Protein AF-A0A7C4Q6R9-F1 (afdb_monomer)

Nearest PDB structures (foldseek):
  5ezm-assembly1_A  TM=9.228E-01  e=9.469E-05  Cupriavidus metallidurans CH34
  5f15-assembly1_A  TM=9.243E-01  e=1.044E-04  Cupriavidus metallidurans CH34
  6p2r-assembly1_A  TM=8.416E-01  e=2.932E-02  Saccharomyces cerevisiae W303
  6p25-assembly1_B  TM=8.342E-01  e=4.120E-02  Saccharomyces cerevisiae W303
  8evm-assembly1_A  TM=4.996E-01  e=5.583E+00  synthetic construct

Foldseek 3Di:
DVVVCVVCVLVVVLLVVLLCLQQVCLQVDDQPDPQLVQLLQQLVCCLVVVPQDQGDDPNDGDDPDDRVLSPQLNVLCVVPNRGSCSLLVVLSVLLSVLLSLQLVQQCLVPVDNVSSSVRSVVCVPPPVSSVRSSGSHCVSVVSSVVSVVVSVVSVVVD

Structure (mmCIF, N/CA/C/O backbone):
data_AF-A0A7C4Q6R9-F1
#
_entry.id   AF-A0A7C4Q6R9-F1
#
loop_
_atom_site.group_PDB
_atom_site.id
_atom_site.type_symbol
_atom_site.label_atom_id
_atom_site.label_alt_id
_atom_site.label_comp_id
_atom_site.label_asym_id
_atom_site.label_entity_id
_atom_site.label_seq_id
_atom_site.pdbx_PDB_ins_code
_atom_site.Cartn_x
_atom_site.Cartn_y
_atom_site.Cartn_z
_atom_site.occupancy
_atom_site.B_iso_or_equiv
_atom_site.auth_seq_id
_atom_site.auth_comp_id
_atom_site.auth_asym_id
_atom_site.auth_atom_id
_atom_site.pdbx_PDB_model_num
ATOM 1 N N . MET A 1 1 ? -11.717 23.451 15.121 1.00 63.72 1 MET A N 1
ATOM 2 C CA . MET A 1 1 ? -10.496 22.623 14.948 1.00 63.72 1 MET A CA 1
ATOM 3 C C . MET A 1 1 ? -10.260 21.615 16.085 1.00 63.72 1 MET A C 1
ATOM 5 O O . MET A 1 1 ? -10.213 20.426 15.800 1.00 63.72 1 MET A O 1
ATOM 9 N N . LYS A 1 2 ? -10.196 22.023 17.369 1.00 69.44 2 LYS A N 1
ATOM 10 C CA . LYS A 1 2 ? -9.943 21.105 18.513 1.00 69.44 2 LYS A CA 1
ATOM 11 C C . LYS A 1 2 ? -10.919 19.913 18.622 1.00 69.44 2 LYS A C 1
ATOM 13 O O . LYS A 1 2 ? -10.482 18.796 18.884 1.00 69.44 2 LYS A O 1
ATOM 18 N N . ASN A 1 3 ? -12.212 20.118 18.355 1.00 79.19 3 ASN A N 1
ATOM 19 C CA . ASN A 1 3 ? -13.218 19.042 18.420 1.00 79.19 3 ASN A CA 1
ATOM 20 C C . ASN A 1 3 ? -13.085 18.013 17.286 1.00 79.19 3 ASN A C 1
ATOM 22 O O . ASN A 1 3 ? -13.369 16.837 17.490 1.00 79.19 3 ASN A O 1
ATOM 26 N N . PHE A 1 4 ? -12.606 18.436 16.112 1.00 82.81 4 PHE A N 1
ATOM 27 C CA . PHE A 1 4 ? -12.366 17.541 14.980 1.00 82.81 4 PHE A CA 1
ATOM 28 C C . PHE A 1 4 ? -11.199 16.593 15.275 1.00 82.81 4 PHE A C 1
ATOM 30 O O . PHE A 1 4 ? -11.339 15.380 15.148 1.00 82.81 4 PHE A O 1
ATOM 37 N N . ILE A 1 5 ? -10.082 17.143 15.763 1.00 82.12 5 ILE A N 1
ATOM 38 C CA . ILE A 1 5 ? -8.888 16.363 16.115 1.00 82.12 5 ILE A CA 1
ATOM 39 C C . ILE A 1 5 ? -9.217 15.348 17.213 1.00 82.12 5 ILE A C 1
ATOM 41 O O . ILE A 1 5 ? -8.879 14.180 17.075 1.00 82.12 5 ILE A O 1
ATOM 45 N N . LYS A 1 6 ? -9.951 15.749 18.261 1.00 82.88 6 LYS A N 1
ATOM 46 C CA . LYS A 1 6 ? -10.395 14.809 19.304 1.00 82.88 6 LYS A CA 1
ATOM 47 C C . LYS A 1 6 ? -11.278 13.688 18.746 1.00 82.88 6 LYS A C 1
ATOM 49 O O . LYS A 1 6 ? -11.128 12.541 19.153 1.00 82.88 6 LYS A O 1
ATOM 54 N N . LYS A 1 7 ? -12.173 13.993 17.798 1.00 86.62 7 LYS A N 1
ATOM 55 C CA . LYS A 1 7 ? -13.066 12.994 17.191 1.00 86.62 7 LYS A CA 1
ATOM 56 C C . LYS A 1 7 ? -12.306 11.956 16.362 1.00 86.62 7 LYS A C 1
ATOM 58 O O . LYS A 1 7 ? -12.673 10.785 16.425 1.00 86.62 7 LYS A O 1
ATOM 63 N N . TYR A 1 8 ? -11.284 12.366 15.613 1.00 91.19 8 TYR A N 1
ATOM 64 C CA . TYR A 1 8 ? -10.548 11.498 14.681 1.00 91.19 8 TYR A CA 1
ATOM 65 C C . TYR A 1 8 ? -9.150 11.105 15.163 1.00 91.19 8 TYR A C 1
ATOM 67 O O . TYR A 1 8 ? -8.385 10.526 14.399 1.00 91.19 8 TYR A O 1
ATOM 75 N N . PHE A 1 9 ? -8.826 11.370 16.430 1.00 94.00 9 PHE A N 1
ATOM 76 C CA . PHE A 1 9 ? -7.496 11.159 16.998 1.00 94.00 9 PHE A CA 1
ATOM 77 C C . PHE A 1 9 ? -6.912 9.777 16.664 1.00 94.00 9 PHE A C 1
ATOM 79 O O . PHE A 1 9 ? -5.840 9.699 16.076 1.00 94.00 9 PHE A O 1
ATOM 86 N N . PHE A 1 10 ? -7.650 8.693 16.930 1.00 94.38 10 PHE A N 1
ATOM 87 C CA . PHE A 1 10 ? -7.178 7.332 16.642 1.00 94.38 10 PHE A CA 1
ATOM 88 C C . PHE A 1 10 ? -6.954 7.053 15.150 1.00 94.38 10 PHE A C 1
ATOM 90 O O . PHE A 1 10 ? -5.997 6.368 14.804 1.00 94.38 10 PHE A O 1
ATOM 97 N N . HIS A 1 11 ? -7.789 7.613 14.269 1.00 94.00 11 HIS A N 1
ATOM 98 C CA . HIS A 1 11 ? -7.642 7.445 12.820 1.00 94.00 11 HIS A CA 1
ATOM 99 C C . HIS A 1 11 ? -6.360 8.116 12.333 1.00 94.00 11 HIS A C 1
ATOM 101 O O . HIS A 1 11 ? -5.591 7.528 11.581 1.00 94.00 11 HIS A O 1
ATOM 107 N N . ILE A 1 12 ? -6.120 9.339 12.812 1.00 95.50 12 ILE A N 1
ATOM 108 C CA . ILE A 1 12 ? -4.931 10.127 12.489 1.00 95.50 12 ILE A CA 1
ATOM 109 C C . ILE A 1 12 ? -3.679 9.389 12.971 1.00 95.50 12 ILE A C 1
ATOM 111 O O . ILE A 1 12 ? -2.744 9.200 12.199 1.00 95.50 12 ILE A O 1
ATOM 115 N N . VAL A 1 13 ? -3.679 8.923 14.223 1.00 96.75 13 VAL A N 1
ATOM 116 C CA . VAL A 1 13 ? -2.549 8.188 14.807 1.00 96.75 13 VAL A CA 1
ATOM 117 C C . VAL A 1 13 ? -2.242 6.929 13.998 1.00 96.75 13 VAL A C 1
ATOM 119 O O . VAL A 1 13 ? -1.095 6.729 13.613 1.00 96.75 13 VAL A O 1
ATOM 122 N N . ILE A 1 14 ? -3.248 6.105 13.691 1.00 97.06 14 ILE A N 1
ATOM 123 C CA . ILE A 1 14 ? -3.047 4.877 12.911 1.00 97.06 14 ILE A CA 1
ATOM 124 C C . ILE A 1 14 ? -2.587 5.175 11.487 1.00 97.06 14 ILE A C 1
ATOM 126 O O . ILE A 1 14 ? -1.696 4.488 10.992 1.00 97.06 14 ILE A O 1
ATOM 130 N N . PHE A 1 15 ? -3.137 6.200 10.836 1.00 97.62 15 PHE A N 1
ATOM 131 C CA . PHE A 1 15 ? -2.710 6.601 9.499 1.00 97.62 15 PHE A CA 1
ATOM 132 C C . PHE A 1 15 ? -1.225 6.975 9.472 1.00 97.62 15 PHE A C 1
ATOM 134 O O . PHE A 1 15 ? -0.469 6.425 8.674 1.00 97.62 15 PHE A O 1
ATOM 141 N N . PHE A 1 16 ? -0.786 7.862 10.368 1.00 97.88 16 PHE A N 1
ATOM 142 C CA . PHE A 1 16 ? 0.613 8.286 10.409 1.00 97.88 16 PHE A CA 1
ATOM 143 C C . PHE A 1 16 ? 1.549 7.164 10.861 1.00 97.88 16 PHE A C 1
ATOM 145 O O . PHE A 1 16 ? 2.621 7.008 10.282 1.00 97.88 16 PHE A O 1
ATOM 152 N N . LEU A 1 17 ? 1.142 6.352 11.840 1.00 97.81 17 LEU A N 1
ATOM 153 C CA . LEU A 1 17 ? 1.944 5.231 12.323 1.00 97.81 17 LEU A CA 1
ATOM 154 C C . LEU A 1 17 ? 2.129 4.159 11.241 1.00 97.81 17 LEU A C 1
ATOM 156 O O . LEU A 1 17 ? 3.255 3.750 10.978 1.00 97.81 17 LEU A O 1
ATOM 160 N N . SER A 1 18 ? 1.047 3.735 10.583 1.00 97.81 18 SER A N 1
ATOM 161 C CA . SER A 1 18 ? 1.118 2.768 9.478 1.00 97.81 18 SER A CA 1
ATOM 162 C C . SER A 1 18 ? 1.909 3.315 8.291 1.00 97.81 18 SER A C 1
ATOM 164 O O . SER A 1 18 ? 2.752 2.607 7.750 1.00 97.81 18 SER A O 1
ATOM 166 N N . SER A 1 19 ? 1.715 4.590 7.938 1.00 98.06 19 SER A N 1
ATOM 167 C CA . SER A 1 19 ? 2.488 5.243 6.877 1.00 98.06 19 SER A CA 1
ATOM 168 C C . SER A 1 19 ? 3.978 5.266 7.209 1.00 98.06 19 SER A C 1
ATOM 170 O O . SER A 1 19 ? 4.797 4.893 6.377 1.00 98.06 19 SER A O 1
ATOM 172 N N . PHE A 1 20 ? 4.347 5.631 8.439 1.00 97.81 20 PHE A N 1
ATOM 173 C CA . PHE A 1 20 ? 5.739 5.586 8.874 1.00 97.81 20 PHE A CA 1
ATOM 174 C C . PHE A 1 20 ? 6.301 4.161 8.779 1.00 97.81 20 PHE A C 1
ATOM 176 O O . PHE A 1 20 ? 7.318 3.948 8.129 1.00 97.81 20 PHE A O 1
ATOM 183 N N . ILE A 1 21 ? 5.605 3.164 9.332 1.00 97.12 21 ILE A N 1
ATOM 184 C CA . ILE A 1 21 ? 6.067 1.768 9.325 1.00 97.12 21 ILE A CA 1
ATOM 185 C C . ILE A 1 21 ? 6.192 1.205 7.904 1.00 97.12 21 ILE A C 1
ATOM 187 O O . ILE A 1 21 ? 7.124 0.448 7.650 1.00 97.12 21 ILE A O 1
ATOM 191 N N . PHE A 1 22 ? 5.300 1.538 6.969 1.00 97.50 22 PHE A N 1
ATOM 192 C CA . PHE A 1 22 ? 5.320 0.958 5.619 1.00 97.50 22 PHE A CA 1
ATOM 193 C C . PHE A 1 22 ? 6.190 1.725 4.623 1.00 97.50 22 PHE A C 1
ATOM 195 O O . PHE A 1 22 ? 6.683 1.116 3.680 1.00 97.50 22 PHE A O 1
ATOM 202 N N . PHE A 1 23 ? 6.427 3.021 4.826 1.00 97.44 23 PHE A N 1
ATOM 203 C CA . PHE A 1 23 ? 7.223 3.830 3.896 1.00 97.44 23 PHE A CA 1
ATOM 204 C C . PHE A 1 23 ? 8.636 4.154 4.384 1.00 97.44 23 PHE A C 1
ATOM 206 O O . PHE A 1 23 ? 9.471 4.537 3.566 1.00 97.44 23 PHE A O 1
ATOM 213 N N . TYR A 1 24 ? 8.946 3.987 5.675 1.00 96.38 24 TYR A N 1
ATOM 214 C CA . TYR A 1 24 ? 10.290 4.259 6.191 1.00 96.38 24 TYR A CA 1
ATOM 215 C C . TYR A 1 24 ? 11.332 3.384 5.486 1.00 96.38 24 TYR A C 1
ATOM 217 O O . TYR A 1 24 ? 11.320 2.165 5.668 1.00 96.38 24 TYR A O 1
ATOM 225 N N . HIS A 1 25 ? 12.222 3.997 4.697 1.00 94.31 25 HIS A N 1
ATOM 226 C CA . HIS A 1 25 ? 13.267 3.309 3.925 1.00 94.31 25 HIS A CA 1
ATOM 227 C C . HIS A 1 25 ? 12.729 2.190 3.014 1.00 94.31 25 HIS A C 1
ATOM 229 O O . HIS A 1 25 ? 13.236 1.067 3.006 1.00 94.31 25 HIS A O 1
ATOM 235 N N . LEU A 1 26 ? 11.654 2.467 2.273 1.00 93.88 26 LEU A N 1
ATOM 236 C CA . LEU A 1 26 ? 11.021 1.478 1.394 1.00 93.88 26 LEU A CA 1
ATOM 237 C C . LEU A 1 26 ? 11.923 1.025 0.227 1.00 93.88 26 LEU A C 1
ATOM 239 O O . LEU A 1 26 ? 11.807 -0.100 -0.251 1.00 93.88 26 LEU A O 1
ATOM 243 N N . ASP A 1 27 ? 12.842 1.879 -0.203 1.00 91.94 27 ASP A N 1
ATOM 244 C CA . ASP A 1 27 ? 13.788 1.699 -1.310 1.00 91.94 27 ASP A CA 1
ATOM 245 C C . ASP A 1 27 ? 15.208 1.327 -0.861 1.00 91.94 27 ASP A C 1
ATOM 247 O O . ASP A 1 27 ? 16.119 1.261 -1.678 1.00 91.94 27 ASP A O 1
ATOM 251 N N . TYR A 1 28 ? 15.413 1.066 0.432 1.00 89.75 28 TYR A N 1
ATOM 252 C CA . TYR A 1 28 ? 16.750 0.827 0.982 1.00 89.75 28 TYR A CA 1
ATOM 253 C C . TYR A 1 28 ? 17.440 -0.418 0.411 1.00 89.75 28 TYR A C 1
ATOM 255 O O . TYR A 1 28 ? 18.664 -0.458 0.301 1.00 89.75 28 TYR A O 1
ATOM 263 N N . THR A 1 29 ? 16.663 -1.441 0.056 1.00 88.50 29 THR A N 1
ATOM 264 C CA . THR A 1 29 ? 17.168 -2.654 -0.589 1.00 88.50 29 THR A CA 1
ATOM 265 C C . THR A 1 29 ? 16.754 -2.702 -2.048 1.00 88.50 29 THR A C 1
ATOM 267 O O . THR A 1 29 ? 15.646 -2.293 -2.404 1.00 88.50 29 THR A O 1
ATOM 270 N N . THR A 1 30 ? 17.605 -3.304 -2.876 1.00 89.94 30 THR A N 1
ATOM 271 C CA . THR A 1 30 ? 17.244 -3.693 -4.241 1.00 89.94 30 THR A CA 1
ATOM 272 C C . THR A 1 30 ? 16.087 -4.700 -4.237 1.00 89.94 30 THR A C 1
ATOM 274 O O . THR A 1 30 ? 15.668 -5.206 -3.187 1.00 89.94 30 THR A O 1
ATOM 277 N N . LEU A 1 31 ? 15.535 -4.997 -5.413 1.00 87.31 31 LEU A N 1
ATOM 278 C CA . LEU A 1 31 ? 14.519 -6.040 -5.575 1.00 87.31 31 LEU A CA 1
ATOM 279 C C . LEU A 1 31 ? 15.168 -7.425 -5.408 1.00 87.31 31 LEU A C 1
ATOM 281 O O . LEU A 1 31 ? 15.579 -8.058 -6.377 1.00 87.31 31 LEU A O 1
ATOM 285 N N . VAL A 1 32 ? 15.327 -7.865 -4.157 1.00 78.12 32 VAL A N 1
ATOM 286 C CA . VAL A 1 32 ? 15.956 -9.155 -3.814 1.00 78.12 32 VAL A CA 1
ATOM 287 C C . VAL A 1 32 ? 14.997 -10.322 -4.057 1.00 78.12 32 VAL A C 1
ATOM 289 O O . VAL A 1 32 ? 15.431 -11.430 -4.365 1.00 78.12 32 VAL A O 1
ATOM 292 N N . SER A 1 33 ? 13.688 -10.092 -3.917 1.00 82.81 33 SER A N 1
ATOM 293 C CA . SER A 1 33 ? 12.687 -11.111 -4.220 1.00 82.81 33 SER A CA 1
ATOM 294 C C . SER A 1 33 ? 12.578 -11.314 -5.729 1.00 82.81 33 SER A C 1
ATOM 296 O O . SER A 1 33 ? 12.430 -10.353 -6.486 1.00 82.81 33 SER A O 1
ATOM 298 N N . PHE A 1 34 ? 12.604 -12.580 -6.151 1.00 85.94 34 PHE A N 1
ATOM 299 C CA . PHE A 1 34 ? 12.370 -12.958 -7.542 1.00 85.94 34 PHE A CA 1
ATOM 300 C C . PHE A 1 34 ? 11.020 -12.432 -8.049 1.00 85.94 34 PHE A C 1
ATOM 302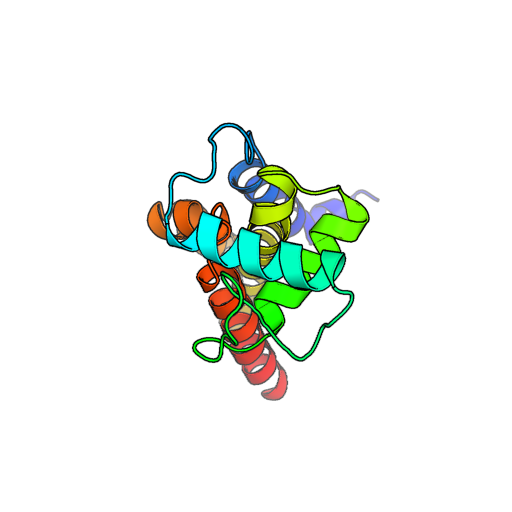 O O . PHE A 1 34 ? 10.951 -11.885 -9.147 1.00 85.94 34 PHE A O 1
ATOM 309 N N . ASP A 1 35 ? 9.982 -12.517 -7.215 1.00 89.44 35 ASP A N 1
ATOM 310 C CA . ASP A 1 35 ? 8.630 -12.072 -7.551 1.00 89.44 35 ASP A CA 1
ATOM 311 C C . ASP A 1 35 ? 8.573 -10.551 -7.746 1.00 89.44 35 ASP A C 1
ATOM 313 O O . ASP A 1 35 ? 8.047 -10.082 -8.752 1.00 89.44 35 ASP A O 1
ATOM 317 N N . GLU A 1 36 ? 9.183 -9.763 -6.850 1.00 91.62 36 GLU A N 1
ATOM 318 C CA . GLU A 1 36 ? 9.253 -8.300 -7.006 1.00 91.62 36 GLU A CA 1
ATOM 319 C C . GLU A 1 36 ? 9.926 -7.893 -8.320 1.00 91.62 36 GLU A C 1
ATOM 321 O O . GLU A 1 36 ? 9.427 -7.021 -9.035 1.00 91.62 36 GLU A O 1
ATOM 326 N N . ALA A 1 37 ? 11.071 -8.507 -8.632 1.00 92.62 37 ALA A N 1
ATOM 327 C CA . ALA A 1 37 ? 11.820 -8.204 -9.845 1.00 92.62 37 ALA A CA 1
ATOM 328 C C . ALA A 1 37 ? 11.033 -8.603 -11.102 1.00 92.62 37 ALA A C 1
ATOM 330 O O . ALA A 1 37 ? 11.010 -7.862 -12.089 1.00 92.62 37 ALA A O 1
ATOM 331 N N . TRP A 1 38 ? 10.352 -9.750 -11.056 1.00 93.38 38 TRP A N 1
ATOM 332 C CA . TRP A 1 38 ? 9.493 -10.224 -12.133 1.00 93.38 38 TRP A CA 1
ATOM 333 C C . TRP A 1 38 ? 8.323 -9.264 -12.364 1.00 93.38 38 TRP A C 1
ATOM 335 O O . TRP A 1 38 ? 8.156 -8.744 -13.472 1.00 93.38 38 TRP A O 1
ATOM 345 N N . TYR A 1 39 ? 7.544 -8.965 -11.327 1.00 96.06 39 TYR A N 1
ATOM 346 C CA . TYR A 1 39 ? 6.376 -8.096 -11.443 1.00 96.06 39 TYR A CA 1
ATOM 347 C C . TYR A 1 39 ? 6.755 -6.667 -11.836 1.00 96.06 39 TYR A C 1
ATOM 349 O O . TYR A 1 39 ? 6.100 -6.078 -12.700 1.00 96.06 39 TYR A O 1
ATOM 357 N N . GLY A 1 40 ? 7.861 -6.150 -11.294 1.00 96.25 40 GLY A N 1
ATOM 358 C CA . GLY A 1 40 ? 8.434 -4.870 -11.702 1.00 96.25 40 GLY A CA 1
ATOM 359 C C . GLY A 1 40 ? 8.825 -4.838 -13.179 1.00 96.25 40 GLY A C 1
ATOM 360 O 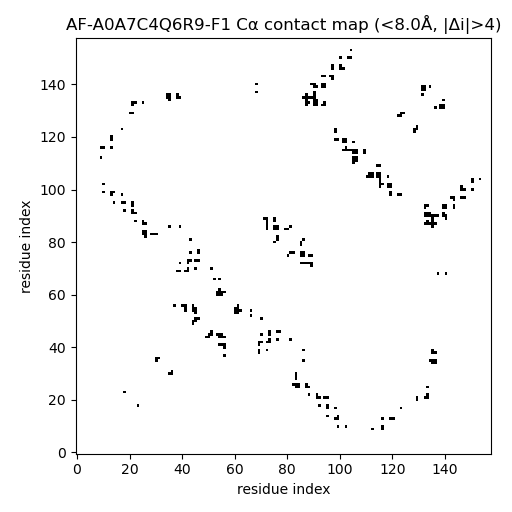O . GLY A 1 40 ? 8.532 -3.869 -13.879 1.00 96.25 40 GLY A O 1
ATOM 361 N N . SER A 1 41 ? 9.416 -5.918 -13.702 1.00 96.19 41 SER A N 1
ATOM 362 C CA . SER A 1 41 ? 9.739 -6.039 -15.131 1.00 96.19 41 SER A CA 1
ATOM 363 C C . SER A 1 41 ? 8.485 -6.006 -16.012 1.00 96.19 41 SER A C 1
ATOM 365 O O . SER A 1 41 ? 8.443 -5.258 -16.990 1.00 96.19 41 SER A O 1
ATOM 367 N N . ILE A 1 42 ? 7.426 -6.731 -15.634 1.00 97.12 42 ILE A N 1
ATOM 368 C CA . ILE A 1 42 ? 6.146 -6.711 -16.364 1.00 97.12 42 ILE A CA 1
ATOM 369 C C . ILE A 1 42 ? 5.553 -5.297 -16.362 1.00 97.12 42 ILE A C 1
ATOM 371 O O . ILE A 1 42 ? 5.219 -4.761 -17.418 1.00 97.12 42 ILE A O 1
ATOM 375 N N . ALA A 1 43 ? 5.473 -4.651 -15.195 1.00 97.50 43 ALA A N 1
ATOM 376 C CA . ALA A 1 43 ? 4.954 -3.289 -15.078 1.00 97.50 43 ALA A CA 1
ATOM 377 C C . ALA A 1 43 ? 5.787 -2.272 -15.881 1.00 97.50 43 ALA A C 1
ATOM 379 O O . ALA A 1 43 ? 5.246 -1.337 -16.476 1.00 97.50 43 ALA A O 1
ATOM 380 N N . LYS A 1 44 ? 7.105 -2.478 -15.959 1.00 97.12 44 LYS A N 1
ATOM 381 C CA . LYS A 1 44 ? 8.010 -1.689 -16.799 1.00 97.12 44 LYS A CA 1
ATOM 382 C C . LYS A 1 44 ? 7.732 -1.901 -18.289 1.00 97.12 44 LYS A C 1
ATOM 384 O O . LYS A 1 44 ? 7.766 -0.936 -19.052 1.00 97.12 44 LYS A O 1
ATOM 389 N N . ASN A 1 45 ? 7.435 -3.125 -18.715 1.00 97.25 45 ASN A N 1
ATOM 390 C CA . ASN A 1 45 ? 7.088 -3.412 -20.106 1.00 97.25 45 ASN A CA 1
ATOM 391 C C . ASN A 1 45 ? 5.758 -2.763 -20.507 1.00 97.25 45 ASN A C 1
ATOM 393 O O . ASN A 1 45 ? 5.691 -2.190 -21.592 1.00 97.25 45 ASN A O 1
ATOM 397 N N . ILE A 1 46 ? 4.759 -2.731 -19.614 1.00 97.62 46 ILE A N 1
ATOM 398 C CA . ILE A 1 46 ? 3.479 -2.036 -19.854 1.00 97.62 46 ILE A CA 1
ATOM 399 C C . ILE A 1 46 ? 3.714 -0.578 -20.256 1.00 97.62 46 ILE A C 1
ATOM 401 O O . ILE A 1 46 ? 3.184 -0.109 -21.261 1.00 97.62 46 ILE A O 1
ATOM 405 N N . ILE A 1 47 ? 4.536 0.156 -19.497 1.00 97.19 47 ILE A N 1
ATOM 406 C CA . ILE A 1 47 ? 4.805 1.569 -19.800 1.00 97.19 47 ILE A CA 1
ATOM 407 C C . ILE A 1 47 ? 5.709 1.750 -21.020 1.00 97.19 47 ILE A C 1
ATOM 409 O O . ILE A 1 47 ? 5.513 2.703 -21.769 1.00 97.19 47 ILE A O 1
ATOM 413 N N . LYS A 1 48 ? 6.677 0.849 -21.234 1.00 96.44 48 LYS A N 1
ATOM 414 C CA . LYS A 1 48 ? 7.633 0.930 -22.347 1.00 96.44 48 LYS A CA 1
ATOM 415 C C . LYS A 1 48 ? 6.955 0.662 -23.690 1.00 96.44 48 LYS A C 1
ATOM 417 O O . LYS A 1 48 ? 7.208 1.384 -24.648 1.00 96.44 48 LYS A O 1
ATOM 422 N N . ASN A 1 49 ? 6.09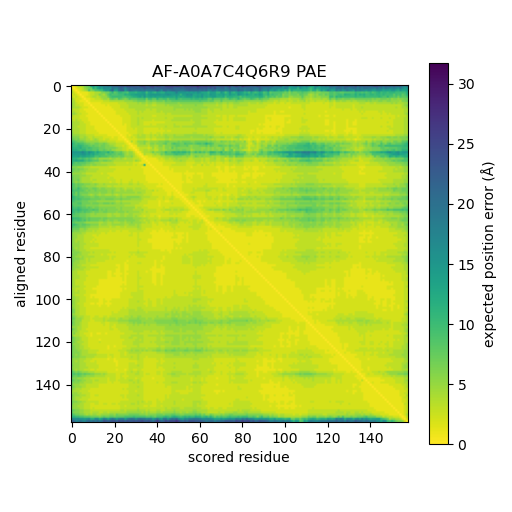9 -0.353 -23.741 1.00 94.75 49 ASN A N 1
ATOM 423 C CA . ASN A 1 49 ? 5.361 -0.743 -24.940 1.00 94.75 49 ASN A CA 1
ATOM 424 C C . ASN A 1 49 ? 4.061 0.065 -25.094 1.00 94.75 49 ASN A C 1
ATOM 426 O O . ASN A 1 49 ? 3.456 0.065 -26.161 1.00 94.75 49 ASN A O 1
ATOM 430 N N . ASN A 1 50 ? 3.639 0.758 -24.028 1.00 95.06 50 ASN A N 1
ATOM 431 C CA . ASN A 1 50 ? 2.336 1.409 -23.898 1.00 95.06 50 ASN A CA 1
ATOM 432 C C . ASN A 1 50 ? 1.156 0.451 -24.166 1.00 95.06 50 ASN A C 1
ATOM 434 O O . ASN A 1 50 ? 0.092 0.874 -24.617 1.00 95.06 50 ASN A O 1
ATOM 438 N N . ASP A 1 51 ? 1.346 -0.833 -23.857 1.00 95.44 51 ASP A N 1
ATOM 439 C CA . ASP A 1 51 ? 0.333 -1.878 -23.965 1.00 95.44 51 ASP A CA 1
ATOM 440 C C . ASP A 1 51 ? -0.093 -2.311 -22.561 1.00 95.44 51 ASP A C 1
ATOM 442 O O . ASP A 1 51 ? 0.673 -2.904 -21.803 1.00 95.44 51 ASP A O 1
ATOM 446 N N . TRP A 1 52 ? -1.323 -1.955 -22.199 1.00 95.12 52 TRP A N 1
ATOM 447 C CA . TRP A 1 52 ? -1.891 -2.232 -20.881 1.00 95.12 52 TRP A CA 1
ATOM 448 C C . TRP A 1 52 ? -2.613 -3.575 -20.828 1.00 95.12 52 TRP A C 1
ATOM 450 O O . TRP A 1 52 ? -2.927 -4.044 -19.738 1.00 95.12 52 TRP A O 1
ATOM 460 N N . PHE A 1 53 ? -2.887 -4.205 -21.966 1.00 93.31 53 PHE A N 1
ATOM 461 C CA . PHE A 1 53 ? -3.689 -5.424 -22.013 1.00 93.31 53 PHE A CA 1
ATOM 462 C C . PHE A 1 53 ? -2.820 -6.661 -22.215 1.00 93.31 53 PHE A C 1
ATOM 464 O O . PHE A 1 53 ? -3.041 -7.671 -21.547 1.00 93.31 53 PHE A O 1
ATOM 471 N N . ASN A 1 54 ? -1.803 -6.578 -23.074 1.00 93.62 54 ASN A N 1
ATOM 472 C CA . ASN A 1 54 ? -0.889 -7.689 -23.313 1.00 93.62 54 ASN A CA 1
ATOM 473 C C . ASN A 1 54 ? 0.292 -7.614 -22.344 1.00 93.62 54 ASN A C 1
ATOM 475 O O . ASN A 1 54 ? 1.310 -6.976 -22.610 1.00 93.62 54 ASN A O 1
ATOM 479 N N . LEU A 1 55 ? 0.145 -8.273 -21.193 1.00 95.56 55 LEU A N 1
ATOM 480 C CA . LEU A 1 55 ? 1.230 -8.409 -20.226 1.00 95.56 55 LEU A CA 1
ATOM 481 C C . LEU A 1 55 ? 2.347 -9.267 -20.822 1.00 95.56 55 LEU A C 1
ATOM 483 O O . LEU A 1 55 ? 2.087 -10.347 -21.352 1.00 95.56 55 LEU A O 1
ATOM 487 N N . GLU A 1 56 ? 3.591 -8.809 -20.700 1.00 95.12 56 GLU A N 1
ATOM 488 C CA . GLU A 1 56 ? 4.752 -9.485 -21.274 1.00 95.12 56 GLU A CA 1
ATOM 489 C C . GLU A 1 56 ? 5.891 -9.592 -20.259 1.00 95.12 56 GLU A C 1
ATOM 491 O O . GLU A 1 56 ? 6.269 -8.614 -19.603 1.00 95.12 56 GLU A O 1
ATOM 496 N N . PHE A 1 57 ? 6.498 -10.775 -20.194 1.00 94.50 57 PHE A N 1
ATOM 497 C CA . PHE A 1 57 ? 7.747 -11.016 -19.491 1.00 94.50 57 PHE A CA 1
ATOM 498 C C . PHE A 1 57 ? 8.752 -11.699 -20.421 1.00 94.50 57 PHE A C 1
ATOM 500 O O . PHE A 1 57 ? 8.472 -12.755 -20.986 1.00 94.50 57 PHE A O 1
ATOM 507 N N . ASN A 1 58 ? 9.940 -11.106 -20.571 1.00 91.56 58 ASN A N 1
ATOM 508 C CA . ASN A 1 58 ? 11.027 -11.634 -21.405 1.00 91.56 58 ASN A CA 1
ATOM 509 C C . ASN A 1 58 ? 10.604 -12.002 -22.845 1.00 91.56 58 ASN A C 1
ATOM 511 O O . ASN A 1 58 ? 10.952 -13.078 -23.334 1.00 91.56 58 ASN A O 1
ATOM 515 N N . GLY A 1 59 ? 9.849 -11.141 -23.537 1.00 90.62 59 GLY A N 1
ATOM 516 C CA . GLY A 1 59 ? 9.432 -11.401 -24.919 1.00 90.62 59 GLY A CA 1
ATOM 517 C C . GLY A 1 59 ? 8.218 -12.318 -25.055 1.00 90.62 59 GLY A C 1
ATOM 518 O O . GLY A 1 59 ? 7.837 -12.641 -26.178 1.00 90.62 59 GLY A O 1
ATOM 519 N N . LYS A 1 60 ? 7.634 -12.794 -23.947 1.00 94.38 60 LYS A N 1
ATOM 520 C CA . LYS A 1 60 ? 6.527 -13.758 -23.959 1.00 94.38 60 LYS A CA 1
ATOM 521 C C . LYS A 1 60 ? 5.300 -13.213 -23.230 1.00 94.38 60 LYS A C 1
ATOM 523 O O . LYS A 1 60 ? 5.464 -12.581 -22.184 1.00 94.38 60 LYS A O 1
ATOM 528 N N . PRO A 1 61 ? 4.083 -13.500 -23.725 1.00 94.44 61 PRO A N 1
ATOM 529 C CA . PRO A 1 61 ? 2.859 -13.175 -23.009 1.00 94.44 61 PRO A CA 1
ATOM 530 C C . PRO A 1 61 ? 2.821 -13.798 -21.610 1.00 94.44 61 PRO A C 1
ATOM 532 O O . PRO A 1 61 ? 3.274 -14.927 -21.411 1.00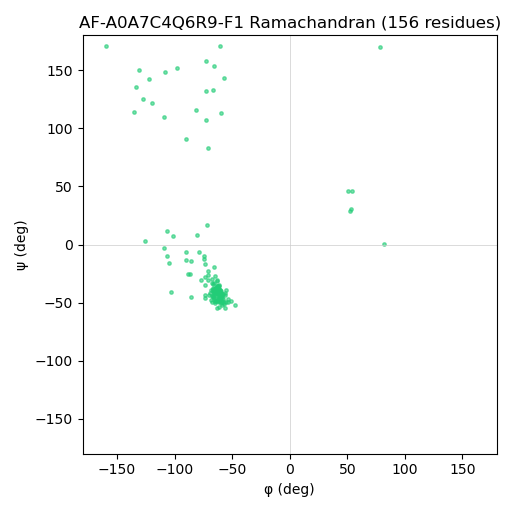 94.44 61 PRO A O 1
ATOM 535 N N . TYR A 1 62 ? 2.257 -13.064 -20.657 1.00 94.44 62 TYR A N 1
ATOM 536 C CA . TYR A 1 62 ? 2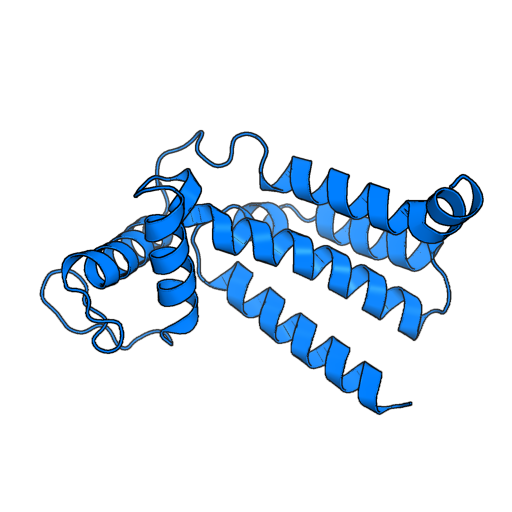.11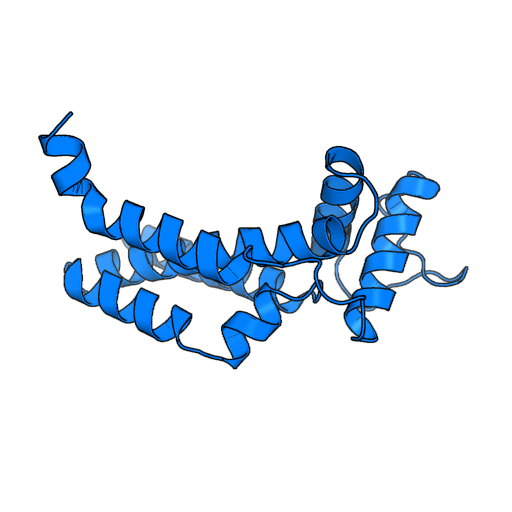8 -13.461 -19.263 1.00 94.44 62 TYR A CA 1
ATOM 537 C C . TYR A 1 62 ? 0.640 -13.512 -18.860 1.00 94.44 62 TYR A C 1
ATOM 539 O O . TYR A 1 62 ? -0.057 -12.502 -18.937 1.00 94.44 62 TYR A O 1
ATOM 547 N N . TYR A 1 63 ? 0.169 -14.677 -18.407 1.00 93.25 63 TYR A N 1
ATOM 548 C CA . TYR A 1 63 ? -1.251 -14.915 -18.099 1.00 93.25 63 TYR A CA 1
ATOM 549 C C . TYR A 1 63 ? -1.510 -15.440 -16.681 1.00 93.25 63 TYR A C 1
ATOM 551 O O . TYR A 1 63 ? -2.658 -15.712 -16.338 1.00 93.25 63 TYR A O 1
ATOM 559 N N . ASP A 1 64 ? -0.474 -15.576 -15.849 1.00 92.56 64 ASP A N 1
ATOM 560 C CA . ASP A 1 64 ? -0.603 -16.273 -14.561 1.00 92.56 64 ASP A CA 1
ATOM 561 C C . ASP A 1 64 ? -1.379 -15.460 -13.512 1.00 92.56 64 ASP A C 1
ATOM 563 O O . ASP A 1 64 ? -2.015 -16.034 -12.631 1.00 92.56 64 ASP A O 1
ATOM 567 N N . HIS A 1 65 ? -1.349 -14.125 -13.601 1.00 93.31 65 HIS A N 1
ATOM 568 C CA . HIS A 1 65 ? -2.021 -13.230 -12.654 1.00 93.31 65 HIS A CA 1
ATOM 569 C C . HIS A 1 65 ? -2.853 -12.158 -13.368 1.00 93.31 65 HIS A C 1
ATOM 571 O O . HIS A 1 65 ? -2.491 -11.713 -14.461 1.00 93.31 65 HIS A O 1
ATOM 577 N N . PRO A 1 66 ? -3.949 -11.687 -12.742 1.00 93.56 66 PRO A N 1
ATOM 578 C CA . PRO A 1 66 ? -4.764 -10.616 -13.298 1.00 93.56 66 PRO A CA 1
ATOM 579 C C . PRO A 1 66 ? -3.995 -9.284 -13.367 1.00 93.56 66 PRO A C 1
ATOM 581 O O . PRO A 1 66 ? -3.115 -9.017 -12.544 1.00 93.56 66 PRO A O 1
ATOM 584 N N . PRO A 1 67 ? -4.369 -8.386 -14.295 1.00 94.88 67 PRO A N 1
ATOM 585 C CA . PRO A 1 67 ? -3.545 -7.235 -14.655 1.00 94.88 67 PRO A CA 1
ATOM 586 C C . PRO A 1 67 ? -3.509 -6.101 -13.615 1.00 94.88 67 PRO A C 1
ATOM 588 O O . PRO A 1 67 ? -2.613 -5.260 -13.646 1.00 94.88 67 PRO A O 1
ATOM 591 N N . MET A 1 68 ? -4.456 -6.073 -12.672 1.00 95.56 68 MET A N 1
ATOM 592 C CA . MET A 1 68 ? -4.691 -4.930 -11.779 1.00 95.56 68 MET A CA 1
ATOM 593 C C . MET A 1 68 ? -3.456 -4.494 -10.973 1.00 95.56 68 MET A C 1
ATOM 595 O O . MET A 1 68 ? -3.184 -3.298 -10.859 1.00 95.56 68 MET A O 1
ATOM 599 N N . GLY A 1 69 ? -2.692 -5.441 -10.418 1.00 96.38 69 GLY A N 1
ATOM 600 C CA . GLY A 1 69 ? -1.482 -5.112 -9.657 1.00 96.38 69 GLY A CA 1
ATOM 601 C C . GLY A 1 69 ? -0.394 -4.490 -10.535 1.00 96.38 69 GLY A C 1
ATOM 602 O O . GLY A 1 69 ? 0.189 -3.466 -10.175 1.00 96.38 69 GLY A O 1
ATOM 603 N N . PHE A 1 70 ? -0.195 -5.042 -11.736 1.00 97.44 70 PHE A N 1
ATOM 604 C CA . PHE A 1 70 ? 0.753 -4.510 -12.714 1.00 97.44 70 PHE A CA 1
ATOM 605 C C . PHE A 1 70 ? 0.345 -3.125 -13.212 1.00 97.44 70 PHE A C 1
ATOM 607 O O . PHE A 1 70 ? 1.207 -2.269 -13.380 1.00 97.44 70 PHE A O 1
ATOM 614 N N . TRP A 1 71 ? -0.953 -2.863 -13.392 1.00 97.69 71 TRP A N 1
ATOM 615 C CA . TRP A 1 71 ? -1.453 -1.538 -13.766 1.00 97.69 71 TRP A CA 1
ATOM 616 C C . TRP A 1 71 ? -1.149 -0.485 -12.710 1.00 97.69 71 TRP A C 1
ATOM 618 O O . TRP A 1 71 ? -0.654 0.591 -13.039 1.00 97.69 71 TRP A O 1
ATOM 628 N N . LEU A 1 72 ? -1.408 -0.784 -11.438 1.00 98.12 72 LEU A N 1
ATOM 629 C CA . LEU A 1 72 ? -1.110 0.144 -10.348 1.00 98.12 72 LEU A CA 1
ATOM 630 C C . LEU A 1 72 ? 0.398 0.404 -10.216 1.00 98.12 72 LEU A C 1
ATOM 632 O O . LEU A 1 72 ? 0.805 1.543 -9.983 1.00 98.12 72 LEU A O 1
ATOM 636 N N . MET A 1 73 ? 1.226 -0.619 -10.427 1.00 98.19 73 MET A N 1
ATOM 637 C CA . MET A 1 73 ? 2.683 -0.479 -10.460 1.00 98.19 73 MET A CA 1
ATOM 638 C C . MET A 1 73 ? 3.160 0.346 -11.665 1.00 98.19 73 MET A C 1
ATOM 640 O O . MET A 1 73 ? 3.924 1.291 -11.499 1.00 98.19 73 MET A O 1
ATOM 644 N N . ALA A 1 74 ? 2.632 0.086 -12.862 1.00 98.25 74 ALA A N 1
ATOM 645 C CA . ALA A 1 74 ? 2.912 0.855 -14.074 1.00 98.25 74 ALA A CA 1
ATOM 646 C C . ALA A 1 74 ? 2.493 2.331 -13.941 1.00 98.25 74 ALA A C 1
ATOM 648 O O . ALA A 1 74 ? 3.211 3.233 -14.376 1.00 98.25 74 ALA A O 1
ATOM 649 N N . LEU A 1 75 ? 1.353 2.608 -13.300 1.00 98.31 75 LEU A N 1
ATOM 650 C CA . LEU A 1 75 ? 0.934 3.972 -12.967 1.00 98.31 75 LEU A CA 1
ATOM 651 C C . LEU A 1 75 ? 1.896 4.629 -11.974 1.00 98.31 75 LEU A C 1
ATOM 653 O O . LEU A 1 75 ? 2.253 5.791 -12.158 1.00 98.31 75 LEU A O 1
ATOM 657 N N . SER A 1 76 ? 2.368 3.892 -10.966 1.00 98.31 76 SER A N 1
ATOM 658 C CA . SER A 1 76 ? 3.394 4.390 -10.044 1.00 98.31 76 SER A CA 1
ATOM 659 C C . SER A 1 76 ? 4.683 4.755 -10.778 1.00 98.31 76 SER A C 1
ATOM 661 O O . SER A 1 76 ? 5.232 5.830 -10.548 1.00 98.31 76 SER A O 1
ATOM 663 N N . TYR A 1 77 ? 5.108 3.939 -11.746 1.00 98.38 77 TYR A N 1
ATOM 664 C CA . TYR A 1 77 ? 6.258 4.250 -12.595 1.00 98.38 77 TYR A CA 1
ATOM 665 C C . TYR A 1 77 ? 6.061 5.507 -13.445 1.00 98.38 77 TYR A C 1
ATOM 667 O O . TYR A 1 77 ? 7.012 6.264 -13.627 1.00 98.38 77 TYR A O 1
ATOM 675 N N . LYS A 1 78 ? 4.843 5.776 -13.935 1.00 97.94 78 LYS A N 1
ATOM 676 C CA . LYS A 1 78 ? 4.539 7.030 -14.647 1.00 97.94 78 LYS A CA 1
ATOM 677 C C . LYS A 1 78 ? 4.645 8.265 -13.746 1.00 97.94 78 LYS A C 1
ATOM 679 O O . LYS A 1 78 ? 5.010 9.325 -14.238 1.00 97.94 78 LYS A O 1
ATOM 684 N N . ILE A 1 79 ? 4.315 8.140 -12.460 1.00 98.12 79 ILE A N 1
ATOM 685 C CA . ILE A 1 79 ? 4.280 9.267 -11.513 1.00 98.12 79 ILE A CA 1
ATOM 686 C C . ILE A 1 79 ? 5.659 9.525 -10.892 1.00 98.12 79 ILE A C 1
ATOM 688 O O . ILE A 1 79 ? 6.086 10.672 -10.801 1.00 98.12 79 ILE A O 1
ATOM 692 N N . PHE A 1 80 ? 6.348 8.469 -10.457 1.00 97.69 80 PHE A N 1
ATOM 693 C CA . PHE A 1 80 ? 7.573 8.563 -9.655 1.00 97.69 80 PHE A CA 1
ATOM 694 C C . PHE A 1 80 ? 8.844 8.147 -10.412 1.00 97.69 80 PHE A C 1
ATOM 696 O O . PHE A 1 80 ? 9.938 8.222 -9.857 1.00 97.69 80 PHE A O 1
ATOM 703 N N . GLY A 1 81 ? 8.719 7.701 -11.665 1.00 97.62 81 GLY A N 1
ATOM 704 C CA . GLY A 1 81 ? 9.803 7.052 -12.402 1.00 97.62 81 GLY A CA 1
ATOM 705 C C . GLY A 1 81 ? 9.989 5.589 -11.992 1.00 97.62 81 GLY A C 1
ATOM 706 O O . GLY A 1 81 ? 9.385 5.111 -11.033 1.00 97.62 81 GLY A O 1
ATOM 707 N N . ILE A 1 82 ? 10.807 4.845 -12.737 1.00 96.75 82 ILE A N 1
ATOM 708 C CA . ILE A 1 82 ? 11.089 3.429 -12.451 1.00 96.75 82 ILE A CA 1
ATOM 709 C C . ILE A 1 82 ? 12.157 3.351 -11.357 1.00 96.75 82 ILE A C 1
ATOM 711 O O . ILE A 1 82 ? 13.292 3.769 -11.579 1.00 96.75 82 ILE A O 1
ATOM 715 N N . SER A 1 83 ? 11.798 2.800 -10.202 1.00 96.50 83 SER A N 1
ATOM 716 C CA . SER A 1 83 ? 12.690 2.590 -9.062 1.00 96.50 83 SER A CA 1
ATOM 717 C C . SER A 1 83 ? 12.132 1.517 -8.124 1.00 96.50 83 SER A C 1
ATOM 719 O O . SER A 1 83 ? 10.986 1.074 -8.246 1.00 96.50 83 SER A O 1
ATOM 721 N N . GLU A 1 84 ? 12.931 1.099 -7.150 1.00 96.19 84 GLU A N 1
ATOM 722 C CA . GLU A 1 84 ? 12.525 0.213 -6.060 1.00 96.19 84 GLU A CA 1
ATOM 723 C C . GLU A 1 84 ? 11.359 0.822 -5.274 1.00 96.19 84 GLU A C 1
ATOM 725 O O . GLU A 1 84 ? 10.374 0.138 -4.984 1.00 96.19 84 GLU A O 1
ATOM 730 N N . PHE A 1 85 ? 11.436 2.131 -5.000 1.00 97.25 85 PHE A N 1
ATOM 731 C CA . PHE A 1 85 ? 10.376 2.875 -4.329 1.00 97.25 85 PHE A CA 1
ATOM 732 C C . PHE A 1 85 ? 9.053 2.752 -5.080 1.00 97.25 85 PHE A C 1
ATOM 734 O O . PHE A 1 85 ? 8.055 2.336 -4.499 1.00 97.25 85 PHE A O 1
ATOM 741 N N . SER A 1 86 ? 9.032 3.089 -6.371 1.00 97.69 86 SER A N 1
ATOM 742 C CA . SER A 1 86 ? 7.797 3.095 -7.158 1.00 97.69 86 SER A CA 1
ATOM 743 C C . SER A 1 86 ? 7.267 1.691 -7.451 1.00 97.69 86 SER A C 1
ATOM 745 O O . SER A 1 86 ? 6.067 1.509 -7.634 1.00 97.69 86 SER A O 1
ATOM 747 N N . THR A 1 87 ? 8.128 0.671 -7.406 1.00 97.44 87 THR A N 1
ATOM 748 C CA . THR A 1 87 ? 7.711 -0.738 -7.485 1.00 97.44 87 THR A CA 1
ATOM 749 C C . THR A 1 87 ? 6.905 -1.130 -6.244 1.00 97.44 87 THR A C 1
ATOM 751 O O . THR A 1 87 ? 5.854 -1.759 -6.342 1.00 97.44 87 THR A O 1
ATOM 754 N N . ARG A 1 88 ? 7.371 -0.722 -5.059 1.00 97.50 88 ARG A N 1
ATOM 755 C CA . ARG A 1 88 ? 6.772 -1.082 -3.763 1.00 97.50 88 ARG A CA 1
ATOM 756 C C . ARG A 1 88 ? 5.652 -0.138 -3.328 1.00 97.50 88 ARG A C 1
ATOM 758 O O . ARG A 1 88 ? 4.768 -0.541 -2.573 1.00 97.50 88 ARG A O 1
ATOM 765 N N . PHE A 1 89 ? 5.666 1.105 -3.810 1.00 98.12 89 PHE A N 1
ATOM 766 C CA . PHE A 1 89 ? 4.768 2.176 -3.380 1.00 98.12 89 PHE A CA 1
ATOM 767 C C . PHE A 1 89 ? 3.284 1.780 -3.404 1.00 98.12 89 PHE A C 1
ATOM 769 O O . PHE A 1 89 ? 2.622 1.993 -2.385 1.00 98.12 89 PHE A O 1
ATOM 776 N N . PRO A 1 90 ? 2.734 1.184 -4.485 1.00 98.12 90 PRO A N 1
ATOM 777 C CA . PRO A 1 90 ? 1.317 0.832 -4.513 1.00 98.12 90 PRO A CA 1
ATOM 778 C C . PRO A 1 90 ? 0.944 -0.186 -3.436 1.00 98.12 90 PRO A C 1
ATOM 780 O O . PRO A 1 90 ? -0.072 -0.011 -2.769 1.00 98.12 90 PRO A O 1
ATOM 783 N N . SER A 1 91 ? 1.780 -1.206 -3.228 1.00 97.56 91 SER A N 1
ATOM 784 C CA . SER A 1 91 ? 1.559 -2.233 -2.205 1.00 97.56 91 SER A CA 1
ATOM 785 C C . SER A 1 91 ? 1.573 -1.618 -0.802 1.00 97.56 91 SER A C 1
ATOM 787 O O . SER A 1 91 ? 0.613 -1.790 -0.049 1.00 97.56 91 SER A O 1
ATOM 789 N N . SER A 1 92 ? 2.573 -0.783 -0.487 1.00 98.06 92 SER A N 1
ATOM 790 C CA . SER A 1 92 ? 2.658 -0.087 0.807 1.00 98.06 92 SER A CA 1
ATOM 791 C C . SER A 1 92 ? 1.480 0.861 1.032 1.00 98.06 92 SER A C 1
ATOM 793 O O . SER A 1 92 ? 0.929 0.926 2.133 1.00 98.06 92 SER A O 1
ATOM 795 N N . PHE A 1 93 ? 1.054 1.575 -0.013 1.00 98.50 93 PHE A N 1
ATOM 796 C CA . PHE A 1 93 ? -0.090 2.481 0.043 1.00 98.50 93 PHE A CA 1
ATOM 797 C C . PHE A 1 93 ? -1.393 1.725 0.328 1.00 98.50 93 PHE A C 1
ATOM 799 O O . PHE A 1 93 ? -2.128 2.077 1.253 1.00 98.50 93 PHE A O 1
ATOM 806 N N . LEU A 1 94 ? -1.653 0.642 -0.407 1.00 98.50 94 LEU A N 1
ATOM 807 C CA . LEU A 1 94 ? -2.797 -0.236 -0.153 1.00 98.50 94 LEU A CA 1
ATOM 808 C C . LEU A 1 94 ? -2.704 -0.918 1.219 1.00 98.50 94 LEU A C 1
ATOM 810 O O . LEU A 1 94 ? -3.727 -1.125 1.873 1.00 98.50 94 LEU A O 1
ATOM 814 N N . GLY A 1 95 ? -1.494 -1.189 1.708 1.00 98.25 95 GLY A N 1
ATOM 815 C CA . GLY A 1 95 ? -1.241 -1.656 3.067 1.00 98.25 95 GLY A CA 1
ATOM 816 C C . GLY A 1 95 ? -1.742 -0.674 4.129 1.00 98.25 95 GLY A C 1
ATOM 817 O O . GLY A 1 95 ? -2.438 -1.090 5.059 1.00 98.25 95 GLY A O 1
ATOM 818 N N . VAL A 1 96 ? -1.465 0.630 3.979 1.00 98.44 96 VAL A N 1
ATOM 819 C CA . VAL A 1 96 ? -2.006 1.686 4.863 1.00 98.44 96 VAL A CA 1
ATOM 820 C C . VAL A 1 96 ? -3.532 1.703 4.808 1.00 98.44 96 VAL A C 1
ATOM 822 O O . VAL A 1 96 ? -4.193 1.704 5.850 1.00 98.44 96 VAL A O 1
ATOM 825 N N . LEU A 1 97 ? -4.111 1.672 3.604 1.00 98.38 97 LEU A N 1
ATOM 826 C CA . LEU A 1 97 ? -5.566 1.678 3.444 1.00 98.38 97 LEU A CA 1
ATOM 827 C C . LEU A 1 97 ? -6.223 0.439 4.060 1.00 98.38 97 LEU A C 1
ATOM 829 O O . LEU A 1 97 ? -7.291 0.548 4.655 1.00 98.38 97 LEU A O 1
ATOM 833 N N . THR A 1 98 ? -5.576 -0.720 3.983 1.00 98.38 98 THR A N 1
ATOM 834 C CA . THR A 1 98 ? -6.045 -1.957 4.618 1.00 98.38 98 THR A CA 1
ATOM 835 C C . THR A 1 98 ? -6.077 -1.827 6.140 1.00 98.38 98 THR A C 1
ATOM 837 O O . THR A 1 98 ? -7.051 -2.240 6.765 1.00 98.38 98 THR A O 1
ATOM 840 N N . ILE A 1 99 ? -5.062 -1.207 6.753 1.00 98.38 99 ILE A N 1
ATOM 841 C CA . ILE A 1 99 ? -5.060 -0.944 8.200 1.00 98.38 99 ILE A CA 1
ATOM 842 C C . ILE A 1 99 ? -6.220 -0.017 8.589 1.00 98.38 99 ILE A C 1
ATOM 844 O O . ILE A 1 99 ? -6.905 -0.265 9.582 1.00 98.38 99 ILE A O 1
ATOM 848 N N . LEU A 1 100 ? -6.494 1.017 7.787 1.00 97.94 100 LEU A N 1
ATOM 849 C CA . LEU A 1 100 ? -7.653 1.886 8.006 1.00 97.94 100 LEU A CA 1
ATOM 850 C C . LEU A 1 100 ? -8.980 1.138 7.829 1.00 97.94 100 LEU A C 1
ATOM 852 O O . LEU A 1 100 ? -9.893 1.324 8.630 1.00 97.94 100 LEU A O 1
ATOM 856 N N . LEU A 1 101 ? -9.097 0.269 6.823 1.00 97.56 101 LEU A N 1
ATOM 857 C CA . LEU A 1 101 ? -10.283 -0.569 6.637 1.00 97.56 101 LEU A CA 1
ATOM 858 C C . LEU A 1 101 ? -10.505 -1.491 7.835 1.00 97.56 101 LEU A C 1
ATOM 860 O O . LEU A 1 101 ? -11.631 -1.591 8.312 1.00 97.56 101 LEU A O 1
ATOM 864 N N . LEU A 1 102 ? -9.446 -2.100 8.373 1.00 97.44 102 LEU A N 1
ATOM 865 C CA . LEU A 1 102 ? -9.535 -2.943 9.562 1.00 97.44 102 LEU A CA 1
ATOM 866 C C . LEU A 1 102 ? -10.045 -2.155 10.777 1.00 97.44 102 LEU A C 1
ATOM 868 O O . LEU A 1 102 ? -10.902 -2.652 11.511 1.00 97.44 102 LEU A O 1
ATOM 872 N N . PHE A 1 103 ? -9.576 -0.915 10.955 1.00 97.69 103 PHE A N 1
ATOM 873 C CA . PHE A 1 103 ? -10.101 -0.007 11.974 1.00 97.69 103 PHE A CA 1
ATOM 874 C C . PHE A 1 103 ? -11.609 0.209 11.792 1.00 97.69 103 PHE A C 1
ATOM 876 O O . PHE A 1 103 ? -12.382 0.022 12.730 1.00 97.69 103 PHE A O 1
ATOM 883 N N . LEU A 1 104 ? -12.043 0.567 10.580 1.00 96.44 104 LEU A N 1
ATOM 884 C CA . LEU A 1 104 ? -13.449 0.855 10.279 1.00 96.44 104 LEU A CA 1
ATOM 885 C C . LEU A 1 104 ? -14.346 -0.379 10.445 1.00 96.44 104 LEU A C 1
ATOM 887 O O . LEU A 1 104 ? -15.468 -0.271 10.939 1.00 96.44 104 LEU A O 1
ATOM 891 N N . MET A 1 105 ? -13.856 -1.557 10.056 1.00 96.88 105 MET A N 1
ATOM 892 C CA . MET A 1 105 ? -14.551 -2.828 10.256 1.00 96.88 105 MET A CA 1
ATOM 893 C C . MET A 1 105 ? -14.739 -3.123 11.745 1.00 96.88 105 MET A C 1
ATOM 895 O O . MET A 1 105 ? -15.848 -3.445 12.170 1.00 96.88 105 MET A O 1
ATOM 899 N N . ALA A 1 106 ? -13.685 -2.973 12.549 1.00 96.62 106 ALA A N 1
ATOM 900 C CA . ALA A 1 106 ? -13.756 -3.184 13.989 1.00 96.62 106 ALA A CA 1
ATOM 901 C C . ALA A 1 106 ? -14.667 -2.156 14.683 1.00 96.62 106 ALA A C 1
ATOM 903 O O . ALA A 1 106 ? -15.448 -2.531 15.560 1.00 96.62 106 ALA A O 1
ATOM 904 N N . GLU A 1 107 ? -14.652 -0.888 14.254 1.00 95.31 107 GLU A N 1
ATOM 905 C CA . GLU A 1 107 ? -15.527 0.145 14.829 1.00 95.31 107 GLU A CA 1
ATOM 906 C C . GLU A 1 107 ? -16.990 -0.190 14.549 1.00 95.31 107 GLU A C 1
ATOM 908 O O . GLU A 1 107 ? -17.837 -0.055 15.431 1.00 95.31 107 GLU A O 1
ATOM 913 N N . LYS A 1 108 ? -17.281 -0.716 13.358 1.00 94.06 108 LYS A N 1
ATOM 914 C CA . LYS A 1 108 ? -18.628 -1.142 12.982 1.00 94.06 108 LYS A CA 1
ATOM 915 C C . LYS A 1 108 ? -19.102 -2.375 13.754 1.00 94.06 108 LYS A C 1
ATOM 917 O O . LYS A 1 108 ? -20.252 -2.411 14.184 1.00 94.06 108 LYS A O 1
ATOM 922 N N . LEU A 1 109 ? -18.233 -3.368 13.950 1.00 95.38 109 LEU A N 1
ATOM 923 C CA . LEU A 1 109 ? -18.578 -4.617 14.640 1.00 95.38 109 LEU A CA 1
ATOM 924 C C . LEU A 1 109 ? -18.730 -4.433 16.154 1.00 95.38 109 LEU A C 1
ATOM 926 O O . LEU A 1 109 ? -19.670 -4.954 16.747 1.00 95.38 109 LEU A O 1
ATOM 930 N N . PHE A 1 110 ? -17.820 -3.684 16.780 1.00 95.38 110 PHE A N 1
ATOM 931 C CA . PHE A 1 110 ? -17.731 -3.595 18.241 1.00 95.38 110 PHE A CA 1
ATOM 932 C C . PHE A 1 110 ? -18.230 -2.269 18.812 1.00 95.38 110 PHE A C 1
ATOM 934 O O . PHE A 1 110 ? -18.341 -2.140 20.030 1.00 95.38 110 PHE A O 1
ATOM 941 N N . LYS A 1 111 ? -18.498 -1.265 17.963 1.00 94.44 111 LYS A N 1
ATOM 942 C CA . LYS A 1 111 ? -18.907 0.094 18.368 1.00 94.44 111 LYS A CA 1
ATOM 943 C C . LYS A 1 111 ? -17.955 0.721 19.395 1.00 94.44 111 LYS A C 1
ATOM 945 O O . LYS A 1 111 ? -18.353 1.551 20.209 1.00 94.44 111 LYS A O 1
ATOM 950 N N . ASN A 1 112 ? -16.683 0.322 19.359 1.00 95.19 112 ASN A N 1
ATOM 951 C CA . ASN A 1 112 ? -15.663 0.733 20.313 1.00 95.19 112 ASN A CA 1
ATOM 952 C C . ASN A 1 112 ? -14.365 1.096 19.585 1.00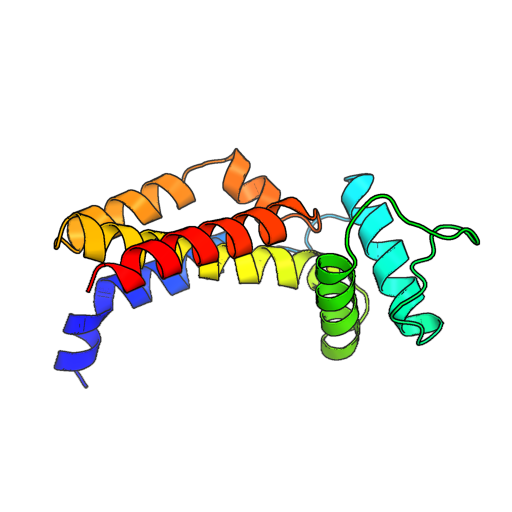 95.19 112 ASN A C 1
ATOM 954 O O . ASN A 1 112 ? -13.669 0.250 19.018 1.00 95.19 112 ASN A O 1
ATOM 958 N N . ARG A 1 113 ? -14.014 2.381 19.651 1.00 94.25 113 ARG A N 1
ATOM 959 C CA . ARG A 1 113 ? -12.830 2.937 18.986 1.00 94.25 113 ARG A CA 1
ATOM 960 C C . ARG A 1 113 ? -11.518 2.443 19.559 1.00 94.25 113 ARG A C 1
ATOM 962 O O . ARG A 1 113 ? -10.560 2.303 18.810 1.00 94.25 113 ARG A O 1
ATOM 969 N N . PHE A 1 114 ? -11.466 2.184 20.862 1.00 95.25 114 PHE A N 1
ATOM 970 C CA . PHE A 1 114 ? -10.260 1.659 21.486 1.00 95.25 114 PHE A CA 1
ATOM 971 C C . PHE A 1 114 ? -9.987 0.233 21.001 1.00 95.25 114 PHE A C 1
ATOM 973 O O . PHE A 1 114 ? -8.875 -0.057 20.576 1.00 95.25 114 PHE A O 1
ATOM 980 N N . LEU A 1 115 ? -11.017 -0.620 20.931 1.00 95.94 115 LEU A N 1
ATOM 981 C CA . LEU A 1 115 ? -10.880 -1.964 20.351 1.00 95.94 115 LEU A CA 1
ATOM 982 C C . LEU A 1 115 ? -10.467 -1.919 18.874 1.00 95.94 115 LEU A C 1
ATOM 984 O O . LEU A 1 115 ? -9.624 -2.704 18.452 1.00 95.94 115 LEU A O 1
ATOM 988 N N . SER A 1 116 ? -11.000 -0.960 18.116 1.00 96.88 116 SER A N 1
ATOM 989 C CA . SER A 1 116 ? -10.651 -0.745 16.701 1.00 96.88 116 SER A CA 1
ATOM 990 C C . SER A 1 116 ? -9.204 -0.289 16.511 1.00 96.88 116 SER A C 1
ATOM 992 O O . SER A 1 116 ? -8.509 -0.692 15.576 1.00 96.88 116 SER A O 1
ATOM 994 N N . PHE A 1 117 ? -8.728 0.550 17.430 1.00 97.19 117 PHE A N 1
ATOM 995 C CA . PHE A 1 117 ? -7.335 0.964 17.492 1.00 97.19 117 PHE A CA 1
ATOM 996 C C . PHE A 1 117 ? -6.429 -0.228 17.815 1.00 97.19 117 PHE A C 1
ATOM 998 O O . PHE A 1 117 ? -5.462 -0.465 17.096 1.00 97.19 117 PHE A O 1
ATOM 1005 N N . CYS A 1 118 ? -6.775 -1.020 18.835 1.00 97.19 118 CYS A N 1
ATOM 1006 C CA . CYS A 1 118 ? -6.026 -2.215 19.217 1.00 97.19 118 CYS A CA 1
ATOM 1007 C C . CYS A 1 118 ? -5.969 -3.254 18.091 1.00 97.19 118 CYS A C 1
ATOM 1009 O O . CYS A 1 118 ? -4.891 -3.774 17.823 1.00 97.19 118 CYS A O 1
ATOM 1011 N N . SER A 1 119 ? -7.073 -3.532 17.389 1.00 96.50 119 SER A N 1
ATOM 1012 C CA . SER A 1 119 ? -7.074 -4.487 16.269 1.00 96.50 119 SER A CA 1
ATOM 1013 C C . SER A 1 119 ? -6.160 -4.037 15.126 1.00 96.50 119 SER A C 1
ATOM 1015 O O . SER A 1 119 ? -5.410 -4.839 14.573 1.00 96.50 119 SER A O 1
ATOM 1017 N N . SER A 1 120 ? -6.175 -2.740 14.814 1.00 97.12 120 SER A N 1
ATOM 1018 C CA . SER A 1 120 ? -5.295 -2.136 13.807 1.00 97.12 120 SER A CA 1
ATOM 1019 C C . SER A 1 120 ? -3.827 -2.202 14.226 1.00 97.12 120 SER A C 1
ATOM 1021 O O . SER A 1 120 ? -2.962 -2.529 13.417 1.00 97.12 120 SER A O 1
ATOM 1023 N N . LEU A 1 121 ? -3.549 -1.942 15.506 1.00 96.69 121 LEU A N 1
ATOM 1024 C CA . LEU A 1 121 ? -2.205 -2.019 16.067 1.00 96.69 121 LEU A CA 1
ATOM 1025 C C . LEU A 1 121 ? -1.666 -3.456 16.056 1.00 96.69 121 LEU A C 1
ATOM 1027 O O . LEU A 1 121 ? -0.515 -3.663 15.692 1.00 96.69 121 LEU A O 1
ATOM 1031 N N . LEU A 1 122 ? -2.500 -4.451 16.371 1.00 97.00 122 LEU A N 1
ATOM 1032 C CA . LEU A 1 122 ? -2.121 -5.865 16.295 1.00 97.00 122 LEU A CA 1
ATOM 1033 C C . LEU A 1 122 ? -1.696 -6.255 14.874 1.00 97.00 122 LEU A C 1
ATOM 1035 O O . LEU A 1 122 ? -0.651 -6.879 14.694 1.00 97.00 122 LEU A O 1
ATOM 1039 N N . MET A 1 123 ? -2.442 -5.822 13.855 1.00 96.44 123 MET A N 1
ATOM 1040 C CA . MET A 1 123 ? -2.053 -6.049 12.461 1.00 96.44 123 MET A CA 1
ATOM 1041 C C . MET A 1 123 ? -0.734 -5.343 12.108 1.00 96.44 123 MET A C 1
ATOM 1043 O O . MET A 1 123 ? 0.113 -5.928 11.437 1.00 96.44 123 MET A O 1
ATOM 1047 N N . LEU A 1 124 ? -0.510 -4.126 12.619 1.00 96.12 124 LEU A N 1
ATOM 1048 C CA . LEU A 1 124 ? 0.757 -3.400 12.457 1.00 96.12 124 LEU A CA 1
ATOM 1049 C C . LEU A 1 124 ? 1.951 -4.055 13.159 1.00 96.12 124 LEU A C 1
ATOM 1051 O O . LEU A 1 124 ? 3.084 -3.768 12.793 1.00 96.12 124 LEU A O 1
ATOM 1055 N N . THR A 1 125 ? 1.723 -4.934 14.133 1.00 95.50 125 THR A N 1
ATOM 1056 C CA . THR A 1 125 ? 2.788 -5.729 14.767 1.00 95.50 125 THR A CA 1
ATOM 1057 C C . THR A 1 125 ? 3.043 -7.069 14.074 1.00 95.50 125 THR A C 1
ATOM 1059 O O . THR A 1 125 ? 4.003 -7.762 14.408 1.00 95.50 125 THR A O 1
ATOM 1062 N N . SER A 1 126 ? 2.220 -7.446 13.089 1.00 96.94 126 SER A N 1
ATOM 1063 C CA . SER A 1 126 ? 2.413 -8.680 12.327 1.00 96.94 126 SER A CA 1
ATOM 1064 C C . SER A 1 126 ? 3.596 -8.543 11.372 1.00 96.94 126 SER A C 1
ATOM 1066 O O . SER A 1 126 ? 3.512 -7.881 10.336 1.00 96.94 126 SER A O 1
ATOM 1068 N N . VAL A 1 127 ? 4.697 -9.221 11.706 1.00 95.56 127 VAL A N 1
ATOM 1069 C CA . VAL A 1 127 ? 5.942 -9.213 10.921 1.00 95.56 127 VAL A CA 1
ATOM 1070 C C . VAL A 1 127 ? 5.684 -9.596 9.464 1.00 95.56 127 VAL A C 1
ATOM 1072 O O . VAL A 1 127 ? 6.131 -8.908 8.550 1.00 95.56 127 VAL A O 1
ATOM 1075 N N . TRP A 1 128 ? 4.913 -10.661 9.233 1.00 93.88 128 TRP A N 1
ATOM 1076 C CA . TRP A 1 128 ? 4.607 -11.129 7.882 1.00 93.88 128 TRP A CA 1
ATOM 1077 C C . TRP A 1 128 ? 3.793 -10.125 7.080 1.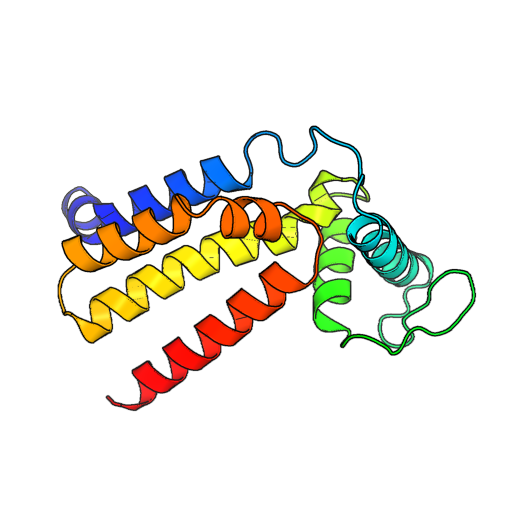00 93.88 128 TRP A C 1
ATOM 1079 O O . TRP A 1 128 ? 4.078 -9.920 5.902 1.00 93.88 128 TRP A O 1
ATOM 1089 N N . TYR A 1 129 ? 2.814 -9.476 7.711 1.00 95.81 129 TYR A N 1
ATOM 1090 C CA . TYR A 1 129 ? 2.026 -8.455 7.036 1.00 95.81 129 TYR A CA 1
ATOM 1091 C C . TYR A 1 129 ? 2.909 -7.277 6.619 1.00 95.81 129 TYR A C 1
ATOM 1093 O O . TYR A 1 129 ? 2.898 -6.904 5.448 1.00 95.81 129 TYR A O 1
ATOM 1101 N N . ILE A 1 130 ? 3.741 -6.767 7.538 1.00 95.94 130 ILE A N 1
ATOM 1102 C CA . ILE A 1 130 ? 4.686 -5.674 7.269 1.00 95.94 130 ILE A CA 1
ATOM 1103 C C . ILE A 1 130 ? 5.604 -6.024 6.093 1.00 95.94 130 ILE A C 1
ATOM 1105 O O . ILE A 1 130 ? 5.732 -5.230 5.166 1.00 95.94 130 ILE A O 1
ATOM 1109 N N . LEU A 1 131 ? 6.223 -7.209 6.104 1.00 93.50 131 LEU A N 1
ATOM 1110 C CA . LEU A 1 131 ? 7.137 -7.628 5.038 1.00 93.50 131 LEU A CA 1
ATOM 1111 C C . LEU A 1 131 ? 6.438 -7.723 3.677 1.00 93.50 131 LEU A C 1
ATOM 1113 O O . LEU A 1 131 ? 7.018 -7.329 2.669 1.00 93.50 131 LEU A O 1
ATOM 1117 N N . ARG A 1 132 ? 5.197 -8.223 3.638 1.00 93.81 132 ARG A N 1
ATOM 1118 C CA . ARG A 1 132 ? 4.452 -8.399 2.384 1.00 93.81 132 ARG A CA 1
ATOM 1119 C C . ARG A 1 132 ? 3.964 -7.080 1.801 1.00 93.81 132 ARG A C 1
ATOM 1121 O O . ARG A 1 132 ? 4.182 -6.851 0.616 1.00 93.81 132 ARG A O 1
ATOM 1128 N N . VAL A 1 133 ? 3.386 -6.187 2.604 1.00 95.81 133 VAL A N 1
ATOM 1129 C CA . VAL A 1 133 ? 2.919 -4.885 2.087 1.00 95.81 133 VAL A CA 1
ATOM 1130 C C . VAL A 1 133 ? 4.066 -3.950 1.721 1.00 95.81 133 VAL A C 1
ATOM 1132 O O . VAL A 1 133 ? 3.908 -3.117 0.842 1.00 95.81 133 VAL A O 1
ATOM 1135 N N . ARG A 1 134 ? 5.239 -4.111 2.350 1.00 95.56 134 ARG A N 1
ATOM 1136 C CA . ARG A 1 134 ? 6.458 -3.379 1.976 1.00 95.56 134 ARG A CA 1
ATOM 1137 C C . ARG A 1 134 ? 7.165 -3.952 0.750 1.00 95.56 134 ARG A C 1
ATOM 1139 O O . ARG A 1 134 ? 8.137 -3.357 0.293 1.00 95.56 134 ARG A O 1
ATOM 1146 N N . SER A 1 135 ? 6.705 -5.090 0.238 1.00 93.81 135 SER A N 1
A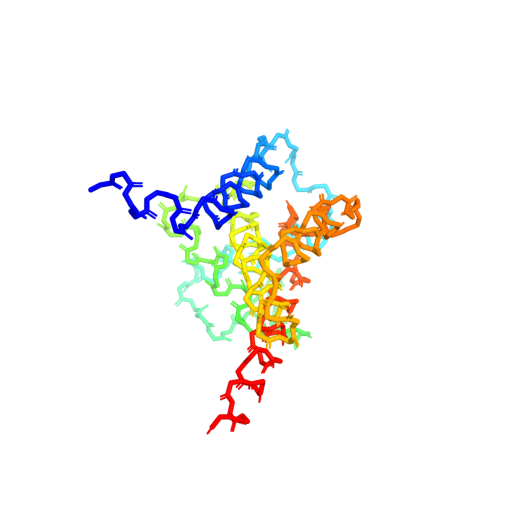TOM 1147 C CA . SER A 1 135 ? 7.215 -5.674 -0.997 1.00 93.81 135 SER A CA 1
ATOM 1148 C C . SER A 1 135 ? 6.320 -5.325 -2.188 1.00 93.81 135 SER A C 1
ATOM 1150 O O . SER A 1 135 ? 5.109 -5.164 -2.043 1.00 93.81 135 SER A O 1
ATOM 1152 N N . GLY A 1 136 ? 6.900 -5.268 -3.383 1.00 92.44 136 GLY A N 1
ATOM 1153 C CA . GLY A 1 136 ? 6.226 -5.163 -4.677 1.00 92.44 136 GLY A CA 1
ATOM 1154 C C . GLY A 1 136 ? 5.501 -6.444 -5.107 1.00 92.44 136 GLY A C 1
ATOM 1155 O O . GLY A 1 136 ? 5.184 -6.594 -6.284 1.00 92.44 136 GLY A O 1
ATOM 1156 N N . ASN A 1 137 ? 5.242 -7.372 -4.180 1.00 94.12 137 ASN A N 1
ATOM 1157 C CA . ASN A 1 137 ? 4.426 -8.553 -4.435 1.00 94.12 137 ASN A CA 1
ATOM 1158 C C . ASN A 1 137 ? 2.941 -8.196 -4.562 1.00 94.12 137 ASN A C 1
ATOM 1160 O O . ASN A 1 137 ? 2.455 -7.203 -4.018 1.00 94.12 137 ASN A O 1
ATOM 1164 N N . LEU A 1 138 ? 2.194 -9.074 -5.231 1.00 95.06 138 LEU A N 1
ATOM 1165 C CA . LEU A 1 138 ? 0.762 -8.898 -5.474 1.00 95.06 138 LEU A CA 1
ATOM 1166 C C . LEU A 1 138 ? -0.116 -9.145 -4.229 1.00 95.06 138 LEU A C 1
ATOM 1168 O O . LEU A 1 138 ? -1.285 -8.757 -4.216 1.00 95.06 138 LEU A O 1
ATOM 1172 N N . ASP A 1 139 ? 0.440 -9.720 -3.158 1.00 94.31 139 ASP A N 1
ATOM 1173 C CA . ASP A 1 139 ? -0.288 -10.052 -1.925 1.00 94.31 139 ASP A CA 1
ATOM 1174 C C . ASP A 1 139 ? -0.924 -8.823 -1.260 1.00 94.31 139 ASP A C 1
ATOM 1176 O O . ASP A 1 139 ? -2.080 -8.870 -0.840 1.00 94.31 139 ASP A O 1
ATOM 1180 N N . GLY A 1 140 ? -0.197 -7.699 -1.188 1.00 94.88 140 GLY A N 1
ATOM 1181 C CA . GLY A 1 140 ? -0.704 -6.465 -0.573 1.00 94.88 140 GLY A CA 1
ATOM 1182 C C . GLY A 1 140 ? -1.945 -5.924 -1.288 1.00 94.88 140 GLY A C 1
ATOM 1183 O O . GLY A 1 140 ? -2.892 -5.458 -0.652 1.00 94.88 140 GLY A O 1
ATOM 1184 N N . PHE A 1 141 ? -1.981 -6.073 -2.613 1.00 96.56 141 PHE A N 1
ATOM 1185 C CA . PHE A 1 141 ? -3.124 -5.709 -3.443 1.00 96.56 141 PHE A CA 1
ATOM 1186 C C . PHE A 1 141 ? -4.317 -6.622 -3.161 1.00 96.56 141 PHE A C 1
ATOM 1188 O O . PHE A 1 141 ? -5.420 -6.134 -2.909 1.00 96.56 141 PHE A O 1
ATOM 1195 N N . LEU A 1 142 ? -4.092 -7.942 -3.164 1.00 96.31 142 LEU A N 1
ATOM 1196 C CA . LEU A 1 142 ? -5.128 -8.935 -2.888 1.00 96.31 142 LEU A CA 1
ATOM 1197 C C . LEU A 1 142 ? -5.768 -8.703 -1.517 1.00 96.31 142 LEU A C 1
ATOM 1199 O O . LEU A 1 142 ? -6.993 -8.636 -1.417 1.00 96.31 142 LEU A O 1
ATOM 1203 N N . VAL A 1 143 ? -4.950 -8.539 -0.474 1.00 96.81 143 VAL A N 1
ATOM 1204 C CA . VAL A 1 143 ? -5.435 -8.335 0.896 1.00 96.81 143 VAL A CA 1
ATOM 1205 C C . VAL A 1 143 ? -6.277 -7.066 0.995 1.00 96.81 143 VAL A C 1
ATOM 1207 O O . VAL A 1 143 ? -7.342 -7.103 1.611 1.00 96.81 143 VAL A O 1
ATOM 1210 N N . PHE A 1 144 ? -5.862 -5.970 0.353 1.00 98.00 144 PHE A N 1
ATOM 1211 C CA . PHE A 1 144 ? -6.645 -4.737 0.338 1.00 98.00 144 PHE A CA 1
ATOM 1212 C C . PHE A 1 144 ? -8.017 -4.922 -0.314 1.00 98.00 144 PHE A C 1
ATOM 1214 O O . PHE A 1 144 ? -9.036 -4.609 0.304 1.00 98.00 144 PHE A O 1
ATOM 1221 N N . PHE A 1 145 ? -8.071 -5.440 -1.546 1.00 97.69 145 PHE A N 1
ATOM 1222 C CA . PHE A 1 145 ? -9.343 -5.598 -2.259 1.00 97.69 145 PHE A CA 1
ATOM 1223 C C . PHE A 1 145 ? -10.256 -6.627 -1.585 1.00 97.69 145 PHE A C 1
ATOM 1225 O O . PHE A 1 145 ? -11.477 -6.447 -1.545 1.00 97.69 145 PHE A O 1
ATOM 1232 N N . TYR A 1 146 ? -9.677 -7.668 -0.987 1.00 97.31 146 TYR A N 1
ATOM 1233 C CA . TYR A 1 146 ? -10.423 -8.627 -0.184 1.00 97.31 146 TYR A CA 1
ATOM 1234 C C . TYR A 1 146 ? -11.009 -7.973 1.077 1.00 97.31 146 TYR A C 1
ATOM 1236 O O . TYR A 1 146 ? -12.215 -8.058 1.311 1.00 97.31 146 TYR A O 1
ATOM 1244 N N . ALA A 1 147 ? -10.200 -7.244 1.852 1.00 97.62 147 ALA A N 1
ATOM 1245 C CA . ALA A 1 147 ? -10.665 -6.519 3.035 1.00 97.62 147 ALA A CA 1
ATOM 1246 C C . ALA A 1 147 ? -11.737 -5.475 2.683 1.00 97.62 147 ALA A C 1
ATOM 1248 O O . ALA A 1 147 ? -12.739 -5.352 3.389 1.00 97.62 147 ALA A O 1
ATOM 1249 N N . LEU A 1 148 ? -11.571 -4.770 1.560 1.00 98.06 148 LEU A N 1
ATOM 1250 C CA . LEU A 1 148 ? -12.560 -3.829 1.041 1.00 98.06 148 LEU A CA 1
ATOM 1251 C C . LEU A 1 148 ? -13.885 -4.531 0.732 1.00 98.06 148 LEU A C 1
ATOM 1253 O O . LEU A 1 148 ? -14.939 -4.034 1.120 1.00 98.06 148 LEU A O 1
ATOM 1257 N N . THR A 1 149 ? -13.839 -5.703 0.098 1.00 97.69 149 THR A N 1
ATOM 1258 C CA . THR A 1 149 ? -15.034 -6.511 -0.183 1.00 97.69 149 THR A CA 1
ATOM 1259 C C . THR A 1 149 ? -15.769 -6.868 1.109 1.00 97.69 149 THR A C 1
ATOM 1261 O O . THR A 1 149 ? -16.972 -6.632 1.219 1.00 97.69 149 THR A O 1
ATOM 1264 N N . VAL A 1 150 ? -15.054 -7.358 2.127 1.00 96.75 150 VAL A N 1
ATOM 1265 C CA . VAL A 1 150 ? -15.655 -7.692 3.429 1.00 96.75 150 VAL A CA 1
ATOM 1266 C C . VAL A 1 150 ? -16.245 -6.451 4.104 1.00 96.75 150 VAL A C 1
ATOM 1268 O O . VAL A 1 150 ? -17.368 -6.499 4.607 1.00 96.75 150 VAL A O 1
ATOM 1271 N N . TYR A 1 151 ? -15.532 -5.323 4.092 1.00 96.94 151 TYR A N 1
ATOM 1272 C CA . TYR A 1 151 ? -16.033 -4.065 4.646 1.00 96.94 151 TYR A CA 1
ATOM 1273 C C . TYR A 1 151 ? -17.324 -3.601 3.956 1.00 96.94 151 TYR A C 1
ATOM 1275 O O . TYR A 1 151 ? -18.279 -3.214 4.634 1.00 96.94 151 TYR A O 1
ATOM 1283 N N . LEU A 1 152 ? -17.386 -3.675 2.624 1.00 96.69 152 LEU A N 1
ATOM 1284 C CA . LEU A 1 152 ? -18.578 -3.313 1.858 1.00 96.69 152 LEU A CA 1
ATOM 1285 C C . LEU A 1 152 ? -19.759 -4.238 2.178 1.00 96.69 152 LEU A C 1
ATOM 1287 O O . LEU A 1 152 ? -20.856 -3.736 2.401 1.00 96.69 152 LEU A O 1
ATOM 1291 N N . ILE A 1 153 ? -19.536 -5.550 2.310 1.00 96.00 153 ILE A N 1
ATOM 1292 C CA . ILE A 1 153 ? -20.569 -6.509 2.748 1.00 96.00 153 ILE A CA 1
ATOM 1293 C C . ILE A 1 153 ? -21.074 -6.182 4.158 1.00 96.00 153 ILE A C 1
ATOM 1295 O O . ILE A 1 153 ? -22.268 -6.270 4.438 1.00 96.00 153 ILE A O 1
ATOM 1299 N N . LEU A 1 154 ? -20.190 -5.792 5.079 1.00 94.31 154 LEU A N 1
ATOM 1300 C CA . LEU A 1 154 ? -20.636 -5.345 6.399 1.00 94.31 154 LEU A CA 1
ATOM 1301 C C . LEU A 1 154 ? -21.507 -4.095 6.277 1.00 94.31 154 LEU A C 1
ATOM 1303 O O . LEU A 1 154 ? -22.472 -3.947 7.027 1.00 94.31 154 LEU A O 1
ATOM 1307 N N . LYS A 1 155 ? -21.179 -3.194 5.346 1.00 91.88 155 LYS A N 1
ATOM 1308 C CA . LYS A 1 155 ? -21.911 -1.946 5.128 1.00 91.88 155 LYS A CA 1
ATOM 1309 C C . LYS A 1 155 ? -23.325 -2.150 4.586 1.00 91.88 155 LYS A C 1
ATOM 1311 O O . LYS A 1 155 ? -24.185 -1.361 4.939 1.00 91.88 155 LYS A O 1
ATOM 1316 N N . THR A 1 156 ? -23.589 -3.207 3.820 1.00 91.81 156 THR A N 1
ATOM 1317 C CA . THR A 1 156 ? -24.938 -3.485 3.290 1.00 91.81 156 THR A CA 1
ATOM 1318 C C . THR A 1 156 ? -25.922 -4.027 4.325 1.00 91.81 156 THR A C 1
ATOM 1320 O O . THR A 1 156 ? -27.096 -4.164 4.014 1.00 91.81 156 THR A O 1
ATOM 1323 N N . LYS A 1 157 ? -25.470 -4.394 5.532 1.00 73.75 157 LYS A N 1
ATOM 1324 C CA . LYS A 1 157 ? -26.353 -4.858 6.621 1.00 73.75 157 LYS A CA 1
ATOM 1325 C C . LYS A 1 157 ? -27.032 -3.710 7.393 1.00 73.75 157 LYS A C 1
ATOM 1327 O O . LYS A 1 157 ? -27.623 -3.967 8.439 1.00 73.75 157 LYS A O 1
ATOM 1332 N N . GLU A 1 158 ? -26.893 -2.475 6.917 1.00 61.16 158 GLU A N 1
ATOM 1333 C CA . GLU A 1 158 ? -27.593 -1.272 7.397 1.00 61.16 158 GLU A CA 1
ATOM 1334 C C . GLU A 1 158 ? -28.784 -0.962 6.493 1.00 61.16 158 GLU A C 1
ATOM 1336 O O . GLU A 1 158 ? -29.826 -0.555 7.049 1.00 61.16 158 GLU A O 1
#

Radius of gyration: 17.44 Å; Cα contacts (8 Å, |Δi|>4): 195; chains: 1; bounding box: 45×39×46 Å

Sequence (158 aa):
MKNFIKKYFFHIVIFFLSSFIFFYHLDYTTLVSFDEAWYGSIAKNIIKNNDWFNLEFNGKPYYDHPPMGFWLMALSYKIFGISEFSTRFPSSFLGVLTILLLFLMAEKLFKNRFLSFCSSLLMLTSVWYILRVRSGNLDGFLVFFYALTVYLILKTKE

pLDDT: mean 94.41, std 5.79, range [61.16, 98.5]

Secondary structure (DSSP, 8-state):
-HHHHHHHHHHHHHHHHHHHHHHTTTTSS---SHHHHHHHHHHHHHHHHT-SSS-EETTEE--SS-THHHHHHHHHHHHH-SSHHHHHHHHHHHHHHHHHHHHHHHHHHHS-HHHHHHHHHHHHT-HHHHHHHTSSSTHHHHHHHHHHHHHHHHHTT-

Solvent-accessible surface area (backbone atoms only — not comparable to full-atom values): 8375 Å² total; per-residue (Å²): 110,73,70,57,50,67,73,43,43,68,59,55,52,50,51,54,51,41,44,47,70,38,52,63,70,52,49,75,55,74,71,79,48,68,61,28,45,50,46,42,48,30,15,49,42,28,63,73,70,68,37,88,80,69,46,39,52,94,96,34,82,54,79,92,63,77,64,67,59,39,50,49,27,27,51,31,26,74,74,70,37,88,47,53,44,24,40,16,43,52,15,22,51,35,36,38,52,36,42,52,48,48,24,53,45,34,29,69,74,65,74,30,65,67,62,10,48,51,55,29,49,54,54,71,66,33,62,68,56,53,57,40,15,42,28,39,41,63,61,16,51,52,52,26,56,50,51,49,51,53,46,51,58,61,59,70,78,113

Mean predicted aligned error: 3.72 Å